Protein AF-A0A0M3JKY6-F1 (afdb_monomer)

InterPro domains:
  IPR032430 Proteasome activator Blm10, middle HEAT repeats region [PF16507] (19-89)

Nearest PDB structures (foldseek):
  7naq-assembly1_c  TM=7.698E-01  e=5.086E-02  Homo sapiens
  4xhw-assembly3_C  TM=2.591E-01  e=4.976E+00  Homo sapiens
  3ga9-assembly1_L  TM=3.800E-01  e=9.127E+00  Bacillus anthracis
  4xht-assembly2_D  TM=2.323E-01  e=4.652E+00  Homo sapiens
  4xht-assembly1_B  TM=2.333E-01  e=7.456E+00  Homo sapiens

Secondary structure (DSSP, 8-state):
-HHHHHHHHHHHHHHHHHHHHS-EE---HHHHHHHTS-TTT--GGGGTT----TTT--PPEE---HHHHHHHHHHIIIIIIHHHHHHT-HHHHHHHHTT-

Sequence (100 aa):
MMMFRFQKVCESLPFVMGNLVCTYVDEDPSKRDKLSLPLTDYLPVRFWAQKVTKHDVQLKWHIPSQDEIDLANELINLFLIKEIEKLNKPQLIKKLVSIL

Organism: Anisakis simplex 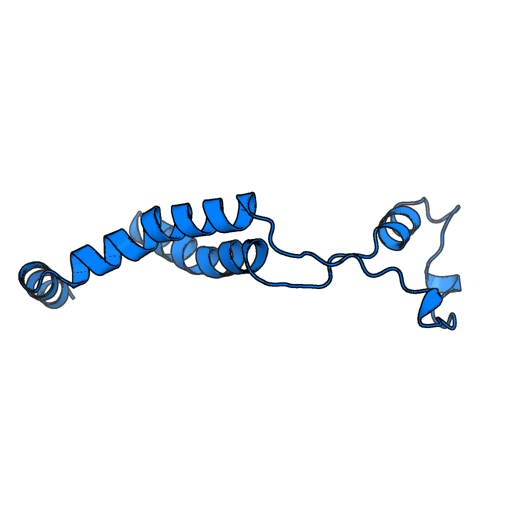(NCBI:txid6269)

Radius of gyration: 22.88 Å; Cα contacts (8 Å, |Δi|>4): 49; chains: 1; bounding box: 36×35×66 Å

Mean predicted aligned error: 9.48 Å

Solvent-accessible surface area (backbone atoms only — not comparable to full-atom values): 6071 Å² total; per-residue (Å²): 118,72,68,65,55,52,53,53,49,62,67,44,46,62,55,56,45,43,74,33,65,44,74,44,77,49,72,43,62,75,56,55,58,49,70,69,42,57,66,92,82,38,55,69,77,83,50,76,81,62,87,76,54,82,86,73,57,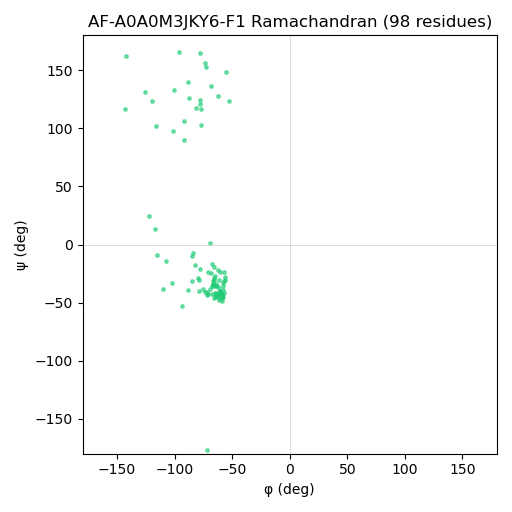66,78,38,68,44,66,59,46,71,70,37,47,52,51,48,51,52,50,40,54,67,60,48,49,55,51,51,59,51,62,73,35,69,79,53,48,61,57,53,65,72,75,107

Structure (mmCIF, N/CA/C/O backbone):
data_AF-A0A0M3JKY6-F1
#
_entry.id   AF-A0A0M3JKY6-F1
#
loop_
_atom_site.group_PDB
_atom_site.id
_atom_site.type_symbol
_atom_site.label_atom_id
_atom_site.label_alt_id
_atom_site.label_comp_id
_atom_site.label_asym_id
_atom_site.label_entity_id
_atom_site.label_seq_id
_atom_site.pdbx_PDB_ins_code
_atom_site.Cartn_x
_atom_site.Cartn_y
_atom_site.Cartn_z
_atom_site.occupancy
_atom_site.B_iso_or_equiv
_atom_site.auth_seq_id
_atom_site.auth_comp_id
_atom_site.auth_asym_id
_atom_site.auth_atom_id
_atom_site.pdbx_PDB_model_num
ATOM 1 N N . MET A 1 1 ? -2.261 -21.770 22.135 1.00 48.41 1 MET A N 1
ATOM 2 C CA . MET A 1 1 ? -2.456 -21.675 20.666 1.00 48.41 1 MET A CA 1
ATOM 3 C C . MET A 1 1 ? -3.147 -20.375 20.222 1.00 48.41 1 MET A C 1
ATOM 5 O O . MET A 1 1 ? -2.692 -19.781 19.257 1.00 48.41 1 MET A O 1
ATOM 9 N N . MET A 1 2 ? -4.184 -19.882 20.919 1.00 51.50 2 MET A N 1
ATOM 10 C CA . MET A 1 2 ? -4.897 -18.631 20.567 1.00 51.50 2 MET A CA 1
ATOM 11 C C . MET A 1 2 ? -4.045 -17.351 20.733 1.00 51.50 2 MET A C 1
ATOM 13 O O . MET A 1 2 ? -4.108 -16.452 19.903 1.00 51.50 2 MET A O 1
ATOM 17 N N . MET A 1 3 ? -3.172 -17.314 21.745 1.00 57.81 3 MET A N 1
ATOM 18 C CA . MET A 1 3 ? -2.290 -16.175 22.048 1.00 57.81 3 MET A CA 1
ATOM 19 C C . MET A 1 3 ? -1.217 -15.920 20.967 1.00 57.81 3 MET A C 1
ATOM 21 O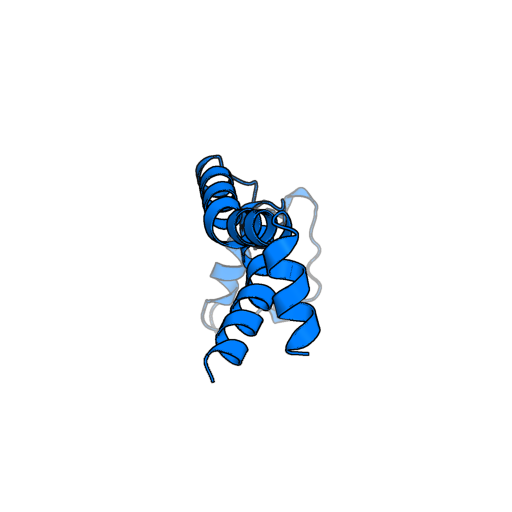 O . MET A 1 3 ? -0.928 -14.776 20.640 1.00 57.81 3 MET A O 1
ATOM 25 N N . PHE A 1 4 ? -0.708 -16.982 20.327 1.00 57.34 4 PHE A N 1
ATOM 26 C CA . PHE A 1 4 ? 0.269 -16.880 19.231 1.00 57.34 4 PHE A CA 1
ATOM 27 C C . PHE A 1 4 ? -0.329 -16.227 17.973 1.00 57.34 4 PHE A C 1
ATOM 29 O O . PHE A 1 4 ? 0.359 -15.527 17.237 1.00 57.34 4 PHE A O 1
ATOM 36 N N . ARG A 1 5 ? -1.635 -16.425 17.736 1.00 65.56 5 ARG A N 1
ATOM 37 C CA . ARG A 1 5 ? -2.348 -15.816 16.603 1.00 65.56 5 ARG A CA 1
ATOM 38 C C . ARG A 1 5 ? -2.555 -14.316 16.807 1.00 65.56 5 ARG A C 1
ATOM 40 O O . ARG A 1 5 ? -2.363 -13.558 15.868 1.00 65.56 5 ARG A O 1
ATOM 47 N N . PHE A 1 6 ? -2.894 -13.892 18.026 1.00 72.88 6 PHE A N 1
ATOM 48 C CA . PHE A 1 6 ? -3.089 -12.474 18.345 1.00 72.88 6 PHE A CA 1
ATOM 49 C C . PHE A 1 6 ? -1.793 -11.669 18.193 1.00 72.88 6 PHE A C 1
ATOM 51 O O . PHE A 1 6 ? -1.793 -10.625 17.549 1.00 72.88 6 PHE A O 1
ATOM 58 N N . GLN A 1 7 ? -0.670 -12.205 18.682 1.00 78.62 7 GLN A N 1
ATOM 59 C CA . GLN A 1 7 ? 0.636 -11.567 18.524 1.00 78.62 7 GLN A CA 1
ATOM 60 C C . GLN A 1 7 ? 0.995 -11.338 17.048 1.00 78.62 7 GLN A C 1
ATOM 62 O O . GLN A 1 7 ? 1.416 -10.246 16.681 1.00 78.62 7 GLN A O 1
ATOM 67 N N . LYS A 1 8 ? 0.775 -12.337 16.184 1.00 80.50 8 LYS A N 1
ATOM 68 C CA . LYS A 1 8 ? 1.052 -12.207 14.746 1.00 80.50 8 LYS A CA 1
ATOM 69 C C . LYS A 1 8 ? 0.192 -11.140 14.070 1.00 80.50 8 LYS A C 1
ATOM 71 O O . LYS A 1 8 ? 0.684 -10.428 13.200 1.00 80.50 8 LYS A O 1
ATOM 76 N N . VAL A 1 9 ? -1.061 -10.986 14.497 1.00 79.00 9 VAL A N 1
ATOM 77 C CA . VAL A 1 9 ? -1.932 -9.906 14.012 1.00 79.00 9 VAL A CA 1
ATOM 78 C C . VAL A 1 9 ? -1.393 -8.541 14.448 1.00 79.00 9 VAL A C 1
ATOM 80 O O . VAL A 1 9 ? -1.265 -7.655 13.606 1.00 79.00 9 VAL A O 1
ATOM 83 N N . CYS A 1 10 ? -0.992 -8.385 15.714 1.00 82.81 10 CYS A N 1
ATOM 84 C CA . CYS A 1 10 ? -0.378 -7.149 16.210 1.00 82.81 10 CYS A CA 1
ATOM 85 C C . CYS A 1 10 ? 0.930 -6.804 15.488 1.00 82.81 10 CYS A C 1
ATOM 87 O O . CYS A 1 10 ? 1.173 -5.636 15.212 1.00 82.81 10 CYS A O 1
ATOM 89 N N . GLU A 1 11 ? 1.746 -7.803 15.148 1.00 87.19 11 GLU A N 1
ATOM 90 C CA . GLU A 1 11 ? 2.962 -7.610 14.349 1.00 87.19 11 GLU A CA 1
ATOM 91 C C . GLU A 1 11 ? 2.638 -7.164 12.914 1.00 87.19 11 GLU A C 1
ATOM 93 O O . GLU A 1 11 ? 3.373 -6.362 12.349 1.00 87.19 11 GLU A O 1
ATOM 98 N N . SER A 1 12 ? 1.534 -7.642 12.328 1.00 89.69 12 SER A N 1
ATOM 99 C CA . SER A 1 12 ? 1.128 -7.296 10.957 1.00 89.69 12 SER A CA 1
ATOM 100 C C . SER A 1 12 ? 0.429 -5.937 10.829 1.00 89.69 12 SER A C 1
ATOM 102 O O . SER A 1 12 ? 0.530 -5.289 9.789 1.00 89.69 12 SER A O 1
ATOM 104 N N . LEU A 1 13 ? -0.266 -5.486 11.878 1.00 89.88 13 LEU A N 1
ATOM 105 C CA . LEU A 1 13 ? -1.110 -4.290 11.839 1.00 89.88 13 LEU A CA 1
ATOM 106 C C . LEU A 1 13 ? -0.336 -3.013 11.454 1.00 89.88 13 LEU A C 1
ATOM 108 O O . LEU A 1 13 ? -0.834 -2.280 10.603 1.00 89.88 13 LEU A O 1
ATOM 112 N N . PRO A 1 14 ? 0.884 -2.752 11.965 1.00 91.00 14 PRO A N 1
ATOM 113 C CA . PRO A 1 14 ? 1.689 -1.614 11.525 1.00 91.00 14 PRO A CA 1
ATOM 114 C C . PRO A 1 14 ? 1.981 -1.609 10.022 1.00 91.00 14 PRO A C 1
ATOM 116 O O . PRO A 1 14 ? 1.996 -0.543 9.416 1.00 91.00 14 PRO A O 1
ATOM 119 N N . PHE A 1 15 ? 2.174 -2.780 9.405 1.00 92.69 15 PHE A N 1
ATOM 120 C CA . PHE A 1 15 ? 2.411 -2.881 7.962 1.00 92.69 15 PHE A CA 1
ATOM 121 C C . PHE A 1 15 ? 1.149 -2.565 7.165 1.00 92.69 15 PHE A C 1
ATOM 123 O O . PHE A 1 15 ? 1.214 -1.845 6.173 1.00 92.69 15 PHE A O 1
ATOM 130 N N . VAL A 1 16 ? -0.004 -3.070 7.611 1.00 93.62 16 VAL A N 1
ATOM 131 C CA . VAL A 1 16 ? -1.297 -2.748 6.991 1.00 93.62 16 VAL A CA 1
ATOM 132 C C . VAL A 1 16 ? -1.565 -1.248 7.086 1.00 93.62 16 VAL A C 1
ATOM 134 O O . VAL A 1 16 ? -1.856 -0.620 6.076 1.00 93.62 16 VAL A O 1
ATOM 137 N N . MET A 1 17 ? -1.383 -0.660 8.271 1.00 94.38 17 MET A N 1
ATOM 138 C CA . MET A 1 17 ? -1.544 0.780 8.474 1.00 94.38 17 MET A CA 1
ATOM 139 C C . MET A 1 17 ? -0.572 1.578 7.603 1.00 94.38 17 MET A C 1
ATOM 141 O O . MET A 1 17 ? -0.992 2.505 6.921 1.00 94.38 17 MET A O 1
ATOM 145 N N . GLY A 1 18 ? 0.704 1.189 7.559 1.00 93.94 18 GLY A N 1
ATOM 146 C CA . GLY A 1 18 ? 1.706 1.844 6.720 1.00 93.94 18 GLY A CA 1
ATOM 147 C C . GLY A 1 18 ? 1.321 1.861 5.239 1.00 93.94 18 GLY A C 1
ATOM 148 O O . GLY A 1 18 ? 1.439 2.897 4.595 1.00 93.94 18 GLY A O 1
ATOM 149 N N . ASN A 1 19 ? 0.784 0.756 4.716 1.00 94.06 19 ASN A N 1
ATOM 150 C CA . ASN A 1 19 ? 0.331 0.689 3.325 1.00 94.06 19 ASN A CA 1
ATOM 151 C C . ASN A 1 19 ? -0.902 1.552 3.027 1.00 94.06 19 ASN A C 1
ATOM 153 O O . ASN A 1 19 ? -1.083 1.914 1.870 1.00 94.06 19 ASN A O 1
ATOM 157 N N . LEU A 1 20 ? -1.733 1.852 4.033 1.00 95.25 20 LEU A N 1
ATOM 158 C CA . LEU A 1 20 ? -2.945 2.664 3.878 1.00 95.25 20 LEU A CA 1
ATOM 159 C C . LEU A 1 20 ? -2.687 4.163 4.052 1.00 95.25 20 LEU A C 1
ATOM 161 O O . LEU A 1 20 ? -3.305 4.966 3.365 1.00 95.25 20 LEU A O 1
ATOM 165 N N . VAL A 1 21 ? -1.834 4.555 5.009 1.00 95.31 21 VAL A N 1
ATO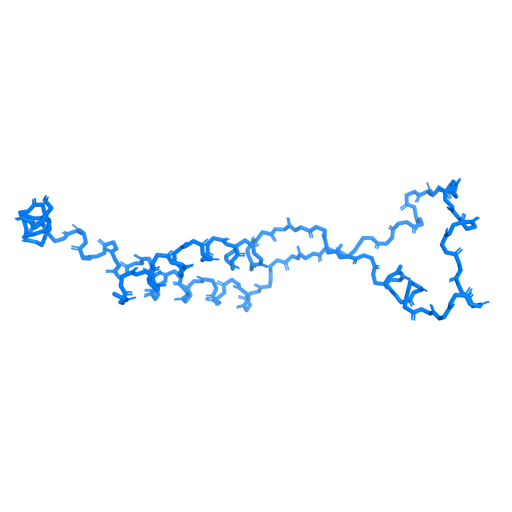M 166 C CA . VAL A 1 21 ? -1.724 5.965 5.434 1.00 95.31 21 VAL A CA 1
ATOM 167 C C . VAL A 1 21 ? -0.376 6.622 5.153 1.00 95.31 21 VAL A C 1
ATOM 169 O O . VAL A 1 21 ? -0.249 7.835 5.324 1.00 95.31 21 VAL A O 1
ATOM 172 N N . CYS A 1 22 ? 0.653 5.881 4.738 1.00 95.38 22 CYS A N 1
ATOM 173 C CA . CYS A 1 22 ? 1.933 6.496 4.389 1.00 95.38 22 CYS A CA 1
ATOM 174 C C . CYS A 1 22 ? 1.961 6.899 2.919 1.00 95.38 22 CYS A C 1
ATOM 176 O O . CYS A 1 22 ? 1.558 6.137 2.057 1.00 95.38 22 CYS A O 1
ATOM 178 N N . THR A 1 23 ? 2.532 8.063 2.607 1.00 94.94 23 THR A N 1
ATOM 179 C CA . THR A 1 23 ? 2.898 8.396 1.226 1.00 94.94 23 THR A CA 1
ATOM 180 C C . THR A 1 23 ? 4.195 7.684 0.858 1.00 94.94 23 THR A C 1
ATOM 182 O O . THR A 1 23 ? 5.214 7.864 1.527 1.00 94.94 23 THR A O 1
ATOM 185 N N . TYR A 1 24 ? 4.175 6.904 -0.217 1.00 92.50 24 TYR A N 1
ATOM 186 C CA . TYR A 1 24 ? 5.355 6.221 -0.742 1.00 92.50 24 TYR A CA 1
ATOM 187 C C . TYR A 1 24 ? 5.347 6.207 -2.270 1.00 92.50 24 TYR A C 1
ATOM 189 O O . TYR A 1 24 ? 4.333 6.450 -2.925 1.00 92.50 24 TYR A O 1
ATOM 197 N N . VAL A 1 25 ? 6.520 5.955 -2.842 1.00 89.88 25 VAL A N 1
ATOM 198 C CA . VAL A 1 25 ? 6.661 5.700 -4.274 1.00 89.88 25 VAL A CA 1
ATOM 199 C C . VAL A 1 25 ? 6.189 4.272 -4.516 1.00 89.88 25 VAL A C 1
ATOM 201 O O . VAL A 1 25 ? 6.767 3.334 -3.969 1.00 89.88 25 VAL A O 1
ATOM 204 N N . ASP A 1 26 ? 5.118 4.128 -5.288 1.00 83.19 26 ASP A N 1
ATOM 205 C CA . ASP A 1 26 ? 4.692 2.839 -5.823 1.00 83.19 26 ASP A CA 1
ATOM 206 C C . ASP A 1 26 ? 5.684 2.416 -6.926 1.00 83.19 26 ASP A C 1
ATOM 208 O O . ASP A 1 26 ? 6.682 3.085 -7.205 1.00 83.19 26 ASP A O 1
ATOM 212 N N . GLU A 1 27 ? 5.448 1.301 -7.592 1.00 74.75 27 GLU A N 1
ATOM 213 C CA . GLU A 1 27 ? 6.293 0.909 -8.715 1.00 74.75 27 GLU A CA 1
ATOM 214 C C . GLU A 1 27 ? 6.037 1.755 -9.974 1.00 74.75 27 GLU A C 1
ATOM 216 O O . GLU A 1 27 ? 4.954 2.297 -10.184 1.00 74.75 27 GLU A O 1
ATOM 221 N N . ASP A 1 28 ? 7.044 1.829 -10.851 1.00 75.31 28 ASP A N 1
ATOM 222 C CA . ASP A 1 28 ? 6.897 2.337 -12.218 1.00 75.31 28 ASP A CA 1
ATOM 223 C C . ASP A 1 28 ? 6.219 1.244 -13.074 1.00 75.31 28 ASP A C 1
ATOM 225 O O . ASP A 1 28 ? 6.883 0.265 -13.451 1.00 75.31 28 ASP A O 1
ATOM 229 N N . PRO A 1 29 ? 4.909 1.360 -13.384 1.00 71.50 29 PRO A N 1
ATOM 230 C CA . PRO A 1 29 ? 4.169 0.305 -14.077 1.00 71.50 29 PRO A CA 1
ATOM 231 C C . PRO A 1 29 ? 4.752 0.013 -15.464 1.00 71.50 29 PRO A C 1
ATOM 233 O O . PRO A 1 29 ? 4.775 -1.137 -15.896 1.00 71.50 29 PRO A O 1
ATOM 236 N N . SER A 1 30 ? 5.342 1.020 -16.119 1.00 73.00 30 SER A N 1
ATOM 237 C CA . SER A 1 30 ? 5.941 0.864 -17.447 1.00 73.00 30 SER A CA 1
ATOM 238 C C . SER A 1 30 ? 7.156 -0.071 -17.444 1.00 73.00 30 SER A C 1
ATOM 240 O O . SER A 1 30 ? 7.443 -0.738 -18.444 1.00 73.00 30 SER A O 1
ATOM 242 N N . LYS A 1 31 ? 7.876 -0.151 -16.318 1.00 76.62 31 LYS A N 1
ATOM 243 C CA . LYS A 1 31 ? 8.985 -1.095 -16.140 1.00 76.62 31 LYS A CA 1
ATOM 244 C C . LYS A 1 31 ? 8.478 -2.494 -15.838 1.00 76.62 31 LYS A C 1
ATOM 246 O O . LYS A 1 31 ? 9.035 -3.444 -16.387 1.00 76.62 31 LYS A O 1
ATOM 251 N N . ARG A 1 32 ? 7.432 -2.627 -15.014 1.00 80.69 32 ARG A N 1
ATOM 252 C CA . ARG A 1 32 ? 6.821 -3.926 -14.691 1.00 80.69 32 ARG A CA 1
ATOM 253 C C . ARG A 1 32 ? 6.331 -4.627 -15.957 1.00 80.69 32 ARG A C 1
ATOM 255 O O . ARG A 1 32 ? 6.648 -5.799 -16.161 1.00 80.69 32 ARG A O 1
ATOM 262 N N . ASP A 1 33 ? 5.642 -3.898 -16.828 1.00 85.12 33 ASP A N 1
ATOM 263 C CA . ASP A 1 33 ? 5.101 -4.456 -18.069 1.00 85.12 33 ASP A CA 1
ATOM 264 C C . ASP A 1 33 ? 6.218 -4.964 -18.984 1.00 85.12 33 ASP A C 1
ATOM 266 O O . ASP A 1 33 ? 6.161 -6.091 -19.471 1.00 85.12 33 ASP A O 1
ATOM 270 N N . LYS A 1 34 ? 7.297 -4.186 -19.143 1.00 85.62 34 LYS A N 1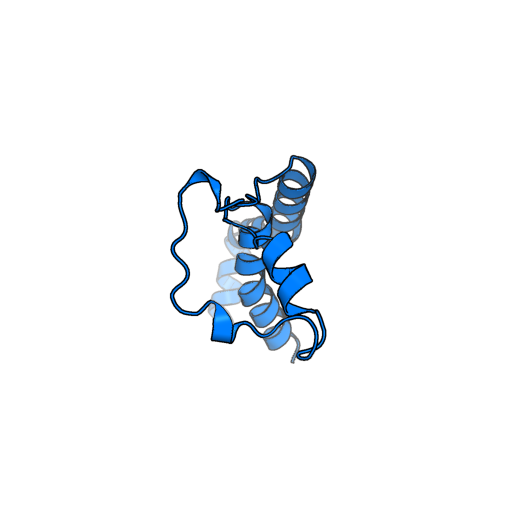
ATOM 271 C CA . LYS A 1 34 ? 8.462 -4.598 -19.943 1.00 85.62 34 LYS A CA 1
ATOM 272 C C . LYS A 1 34 ? 9.174 -5.810 -19.353 1.00 85.62 34 LYS A C 1
ATOM 274 O O . LYS A 1 34 ? 9.541 -6.714 -20.092 1.00 85.62 34 LYS A O 1
ATOM 279 N N . LEU A 1 35 ? 9.355 -5.848 -18.033 1.00 86.44 35 LEU A N 1
ATOM 280 C CA . LEU A 1 35 ? 9.979 -6.978 -17.334 1.00 86.44 35 LEU A CA 1
ATOM 281 C C . LEU A 1 35 ? 9.143 -8.262 -17.401 1.00 86.44 35 LEU A C 1
ATOM 283 O O . LEU A 1 35 ? 9.691 -9.341 -17.194 1.00 86.44 35 LEU A O 1
ATOM 287 N N . SER A 1 36 ? 7.848 -8.146 -17.693 1.00 89.12 36 SER A N 1
ATOM 288 C CA . SER A 1 36 ? 6.937 -9.284 -17.846 1.00 89.12 36 SER A CA 1
ATOM 289 C C . SER A 1 36 ? 6.968 -9.892 -19.254 1.00 89.12 36 SER A C 1
ATOM 291 O O . SER A 1 36 ? 6.387 -10.954 -19.472 1.00 89.12 36 SER A O 1
ATOM 293 N N . LEU A 1 37 ? 7.633 -9.240 -20.216 1.00 91.94 37 LEU A N 1
ATOM 294 C CA . LEU A 1 37 ? 7.775 -9.751 -21.577 1.00 91.94 37 LEU A CA 1
ATOM 295 C C . LEU A 1 37 ? 8.760 -10.935 -21.634 1.00 91.94 37 LEU A C 1
ATOM 297 O O . LEU A 1 37 ? 9.690 -11.013 -20.825 1.00 91.94 37 LEU A O 1
ATOM 301 N N . PRO A 1 38 ? 8.611 -11.845 -22.614 1.00 94.88 38 PRO A N 1
ATOM 302 C CA . PRO A 1 38 ? 9.593 -12.893 -22.866 1.00 94.88 38 PRO A CA 1
ATOM 303 C C . PRO A 1 38 ? 11.002 -12.328 -23.097 1.00 94.88 38 PRO A C 1
ATOM 305 O O . PRO A 1 38 ? 11.171 -11.263 -23.689 1.00 94.88 38 PRO A O 1
ATOM 308 N N . LEU A 1 39 ? 12.037 -13.084 -22.714 1.00 91.00 39 LEU A N 1
ATOM 309 C CA . LEU A 1 39 ? 13.440 -12.659 -22.869 1.00 91.00 39 LEU A CA 1
ATOM 310 C C . LEU A 1 39 ? 13.863 -12.434 -24.331 1.00 91.00 39 LEU A C 1
ATOM 312 O O . LEU A 1 39 ? 14.844 -11.735 -24.588 1.00 91.00 39 LEU A O 1
ATOM 316 N N . THR A 1 40 ? 13.143 -13.035 -25.282 1.00 92.81 40 THR A N 1
ATOM 317 C CA . THR A 1 40 ? 13.314 -12.789 -26.722 1.00 92.81 40 THR A CA 1
ATOM 318 C C . THR A 1 40 ? 12.939 -11.362 -27.106 1.00 92.81 40 THR A C 1
ATOM 320 O O . THR A 1 40 ? 13.547 -10.798 -28.014 1.00 92.81 40 THR A O 1
ATOM 323 N N . ASP A 1 41 ? 11.992 -10.775 -26.377 1.00 91.56 41 ASP A N 1
ATOM 324 C CA . ASP A 1 41 ? 11.359 -9.498 -26.694 1.00 91.56 41 ASP A CA 1
ATOM 325 C C . ASP A 1 41 ? 11.934 -8.379 -25.815 1.00 91.56 41 ASP A C 1
ATOM 327 O O . ASP A 1 41 ? 12.110 -7.247 -26.269 1.00 91.56 41 ASP A O 1
ATOM 331 N N . TYR A 1 42 ? 12.301 -8.700 -24.568 1.00 92.44 42 TYR A N 1
ATOM 332 C CA . TYR A 1 42 ? 12.934 -7.763 -23.649 1.00 92.44 42 TYR A CA 1
ATOM 333 C C . TYR A 1 42 ? 13.994 -8.431 -22.768 1.00 92.44 42 TYR A C 1
ATOM 335 O O . TYR A 1 42 ? 13.702 -9.277 -21.927 1.00 92.44 42 TYR A O 1
ATOM 343 N N . LEU A 1 43 ? 15.249 -7.996 -22.922 1.00 92.19 43 LEU A N 1
ATOM 344 C CA . LEU A 1 43 ? 16.373 -8.459 -22.110 1.00 92.19 43 LEU A CA 1
ATOM 345 C C . LEU A 1 43 ? 16.951 -7.290 -21.288 1.00 92.19 43 LEU A C 1
ATOM 347 O O . LEU A 1 43 ? 17.727 -6.496 -21.834 1.00 92.19 43 LEU A O 1
ATOM 351 N N . PRO A 1 44 ? 16.634 -7.184 -19.981 1.00 89.25 44 PRO A N 1
ATOM 352 C CA . PRO A 1 44 ? 16.991 -6.027 -19.152 1.00 89.25 44 PRO A CA 1
ATOM 353 C C . PRO A 1 44 ? 18.491 -5.727 -19.110 1.00 89.25 44 PRO A C 1
ATOM 355 O O . PRO A 1 44 ? 18.894 -4.568 -19.048 1.00 89.25 44 PRO A O 1
ATOM 358 N N . VAL A 1 45 ? 19.331 -6.766 -19.213 1.00 90.44 45 VAL A N 1
ATOM 359 C CA . VAL A 1 45 ? 20.794 -6.624 -19.169 1.00 90.44 45 VAL A CA 1
ATOM 360 C C . VAL A 1 45 ? 21.338 -5.749 -20.298 1.00 90.44 45 VAL A C 1
ATOM 362 O O . VAL A 1 45 ? 22.393 -5.152 -20.142 1.00 90.44 45 VAL A O 1
ATOM 365 N N . ARG A 1 46 ? 20.624 -5.601 -21.422 1.00 91.19 46 ARG A N 1
ATOM 366 C CA . ARG A 1 46 ? 21.052 -4.713 -22.518 1.00 91.19 46 ARG A CA 1
ATOM 367 C C . ARG A 1 46 ? 21.000 -3.230 -22.133 1.00 91.19 46 ARG A C 1
ATOM 369 O O . ARG A 1 46 ? 21.642 -2.416 -22.786 1.00 91.19 46 ARG A O 1
ATOM 376 N N . PHE A 1 47 ? 20.285 -2.894 -21.061 1.00 88.31 47 PHE A N 1
ATOM 377 C CA . PHE A 1 47 ? 20.026 -1.527 -20.609 1.00 88.31 47 PHE A CA 1
ATOM 378 C C . PHE A 1 47 ? 20.630 -1.228 -19.224 1.00 88.31 47 PHE A C 1
ATOM 380 O O . PHE A 1 47 ? 20.318 -0.205 -18.623 1.00 88.31 47 PHE A O 1
ATOM 387 N N . TRP A 1 48 ? 21.521 -2.089 -18.717 1.00 87.38 48 TRP A N 1
ATOM 388 C CA . TRP A 1 48 ? 22.076 -2.027 -17.353 1.0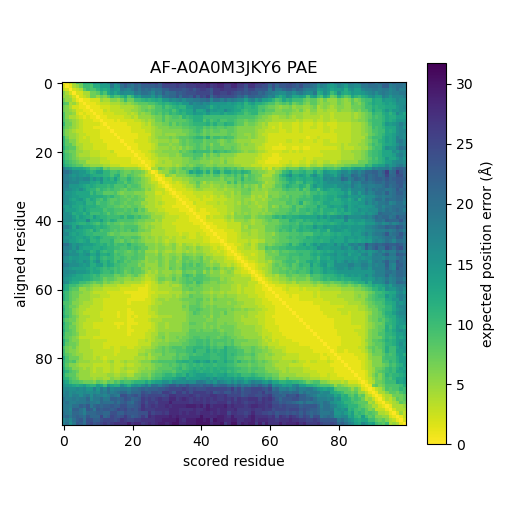0 87.38 48 TRP A CA 1
ATOM 389 C C . TRP A 1 48 ? 22.791 -0.714 -16.982 1.00 87.38 48 TRP A C 1
ATOM 391 O O . TRP A 1 48 ? 22.864 -0.370 -15.807 1.00 87.38 48 TRP A O 1
ATOM 401 N N . ALA A 1 49 ? 23.286 0.032 -17.973 1.00 90.75 49 ALA A N 1
ATOM 402 C CA . ALA A 1 49 ? 23.925 1.339 -17.804 1.00 90.75 49 ALA A CA 1
ATOM 403 C C . ALA A 1 49 ? 23.223 2.447 -18.617 1.00 90.75 49 ALA A C 1
ATOM 405 O O . ALA A 1 49 ? 23.845 3.443 -19.000 1.00 90.75 49 ALA A O 1
ATOM 406 N N . GLN A 1 50 ? 21.936 2.267 -18.934 1.00 87.81 50 GLN A N 1
ATOM 407 C CA . GLN A 1 50 ? 21.164 3.268 -19.666 1.00 87.81 50 GLN A CA 1
ATOM 408 C C . GLN A 1 50 ? 21.077 4.563 -18.848 1.00 87.81 50 GLN A C 1
ATOM 410 O O . GLN A 1 50 ? 20.681 4.557 -17.684 1.00 87.81 50 GLN A O 1
ATOM 415 N N . LYS A 1 51 ? 21.445 5.691 -19.466 1.00 88.50 51 LYS A N 1
ATOM 416 C CA . LYS A 1 51 ? 21.271 7.013 -18.854 1.00 88.50 51 LYS A CA 1
ATOM 417 C C . LYS A 1 51 ? 19.783 7.338 -18.768 1.00 88.50 51 LYS A C 1
ATOM 419 O O . LYS A 1 51 ? 19.056 7.131 -19.736 1.00 88.50 51 LYS A O 1
ATOM 424 N N . VAL A 1 52 ? 19.364 7.872 -17.627 1.00 83.75 52 VAL A N 1
ATOM 425 C CA . VAL A 1 52 ? 17.976 8.252 -17.352 1.00 83.75 52 VAL A CA 1
ATOM 426 C C . VAL A 1 52 ? 17.962 9.711 -16.908 1.00 83.75 52 VAL A C 1
ATOM 428 O O . VAL A 1 52 ? 18.758 10.110 -16.056 1.00 83.75 52 VAL A O 1
ATOM 431 N N . THR A 1 53 ? 17.090 10.520 -17.497 1.00 86.31 53 THR A N 1
ATOM 432 C CA . THR A 1 53 ? 16.836 11.901 -17.076 1.00 86.31 53 THR A CA 1
ATOM 433 C C . THR A 1 53 ? 15.626 11.962 -16.145 1.00 86.31 53 THR A C 1
ATOM 435 O O . THR A 1 53 ? 14.825 11.034 -16.074 1.00 86.31 53 THR A O 1
ATOM 438 N N . LYS A 1 54 ? 15.443 13.084 -15.438 1.00 82.00 54 LYS A N 1
ATOM 439 C CA . LYS A 1 54 ? 14.281 13.282 -14.554 1.00 82.00 54 LYS A CA 1
ATOM 440 C C . LYS A 1 54 ? 12.937 13.123 -15.284 1.00 82.00 54 LYS A C 1
ATOM 442 O O . LYS A 1 54 ? 11.971 12.698 -14.666 1.00 82.00 54 LYS A O 1
ATOM 447 N N . HIS A 1 55 ? 12.884 13.456 -16.574 1.00 82.69 55 HIS A N 1
ATOM 448 C CA . HIS A 1 55 ? 11.669 13.360 -17.387 1.00 82.69 55 HIS A CA 1
ATOM 449 C C . HIS A 1 55 ? 11.366 11.922 -17.829 1.00 82.69 55 HIS A C 1
ATOM 451 O O . HIS A 1 55 ? 10.220 11.612 -18.139 1.00 82.69 55 HIS A O 1
ATOM 457 N N . ASP A 1 56 ? 12.374 11.045 -17.822 1.00 79.25 56 ASP A N 1
ATOM 458 C CA . ASP A 1 56 ? 12.227 9.638 -18.202 1.00 79.25 56 ASP A CA 1
ATOM 459 C C . ASP A 1 56 ? 11.682 8.780 -17.049 1.00 79.25 56 ASP A C 1
ATOM 461 O O . ASP A 1 56 ? 11.222 7.661 -17.272 1.00 79.25 56 ASP A O 1
ATOM 465 N N . VAL A 1 57 ? 11.746 9.281 -15.808 1.00 77.06 57 VAL A N 1
ATOM 466 C CA . VAL A 1 57 ? 11.254 8.569 -14.625 1.00 77.06 57 VAL A CA 1
ATOM 467 C C . VAL A 1 57 ? 9.804 8.958 -14.361 1.00 77.06 57 VAL A C 1
ATOM 469 O O . VAL A 1 57 ? 9.519 10.037 -13.842 1.00 77.06 57 VAL A O 1
ATOM 472 N N . GLN A 1 58 ? 8.886 8.044 -14.660 1.00 80.88 58 GLN A N 1
ATOM 473 C CA . GLN A 1 58 ? 7.478 8.186 -14.304 1.00 80.88 58 GLN A CA 1
ATOM 474 C C . GLN A 1 58 ? 7.230 7.523 -12.948 1.00 80.88 58 GLN A C 1
ATOM 476 O O . GLN A 1 58 ? 6.948 6.332 -12.855 1.00 80.88 58 GLN A O 1
ATOM 481 N N . LEU A 1 59 ? 7.381 8.302 -11.874 1.00 81.94 59 LEU A N 1
ATOM 482 C CA . LEU A 1 59 ? 7.042 7.835 -10.533 1.00 81.94 59 LEU A CA 1
ATOM 483 C C . LEU A 1 59 ? 5.532 7.880 -10.337 1.00 81.94 59 LEU A C 1
ATOM 485 O O . LEU A 1 59 ? 4.920 8.949 -10.399 1.00 81.94 59 LEU A O 1
ATOM 489 N N . LYS A 1 60 ? 4.951 6.723 -10.036 1.00 87.25 60 LYS A N 1
ATOM 490 C CA . LYS A 1 60 ? 3.610 6.648 -9.478 1.00 87.25 60 LYS A CA 1
ATOM 491 C C . LYS A 1 60 ? 3.728 6.767 -7.963 1.00 87.25 60 LYS A C 1
ATOM 493 O O . LYS A 1 60 ? 4.486 6.039 -7.330 1.00 87.25 60 LYS A O 1
ATOM 498 N N . TRP A 1 61 ? 3.003 7.712 -7.387 1.00 90.69 61 TRP A N 1
ATOM 499 C CA . TRP A 1 61 ? 2.968 7.906 -5.944 1.00 90.69 61 TRP A CA 1
ATOM 500 C C . TRP A 1 61 ? 1.697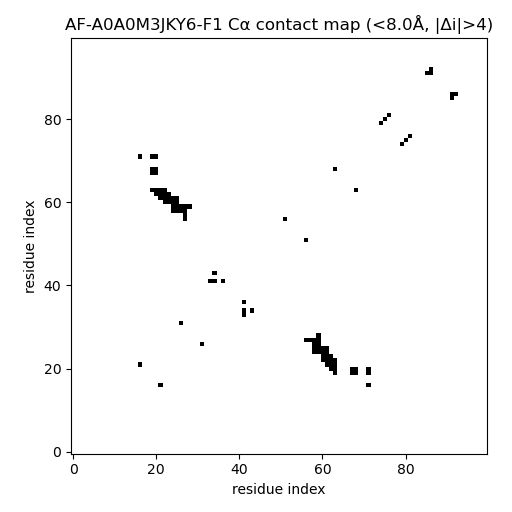 7.285 -5.397 1.00 90.69 61 TRP A C 1
ATOM 502 O O . TRP A 1 61 ? 0.614 7.515 -5.938 1.00 90.69 61 TRP A O 1
ATOM 512 N N . HIS A 1 62 ? 1.832 6.519 -4.324 1.00 93.88 62 HIS A N 1
ATOM 513 C CA . HIS A 1 62 ? 0.702 6.204 -3.478 1.00 93.88 62 HIS A CA 1
ATOM 514 C C . HIS A 1 62 ? 0.483 7.389 -2.532 1.00 93.88 62 HIS A C 1
ATOM 516 O O . HIS A 1 62 ? 1.366 7.755 -1.750 1.00 93.88 62 HIS A O 1
ATOM 522 N N . ILE A 1 63 ? -0.687 8.010 -2.651 1.00 95.12 63 ILE A N 1
ATOM 523 C CA . ILE A 1 63 ? -1.171 9.066 -1.767 1.00 95.12 63 ILE A CA 1
ATOM 524 C C . ILE A 1 63 ? -2.463 8.525 -1.153 1.00 95.12 63 ILE A C 1
ATOM 526 O O . ILE A 1 63 ? -3.355 8.185 -1.933 1.00 95.12 63 ILE A O 1
ATOM 530 N N . PRO A 1 64 ? -2.571 8.456 0.186 1.00 96.75 64 PRO A N 1
ATOM 531 C CA . PRO A 1 64 ? -3.756 7.928 0.848 1.00 96.75 64 PRO A CA 1
ATOM 532 C C . PRO A 1 64 ? -5.031 8.613 0.361 1.00 96.75 64 PRO A C 1
ATOM 534 O O . PRO A 1 64 ? -5.163 9.841 0.420 1.00 96.75 64 PRO A O 1
ATOM 537 N N . SER A 1 65 ? -5.961 7.807 -0.129 1.00 97.00 65 SER A N 1
ATOM 538 C CA . SER A 1 65 ? -7.315 8.233 -0.464 1.00 97.00 65 SER A CA 1
ATOM 539 C C . SER A 1 65 ? -8.177 8.360 0.793 1.00 97.00 65 SER A C 1
ATOM 541 O O . SER A 1 65 ? -7.835 7.848 1.860 1.00 97.00 65 SER A O 1
ATOM 543 N N . GLN A 1 66 ? -9.327 9.030 0.672 1.00 97.56 66 GLN A N 1
ATOM 544 C CA . GLN A 1 66 ? -10.268 9.127 1.789 1.00 97.56 66 GLN A CA 1
ATOM 545 C C . GLN A 1 66 ? -10.755 7.741 2.237 1.00 97.56 66 GLN A C 1
ATOM 547 O O . GLN A 1 66 ? -10.779 7.475 3.432 1.00 97.56 66 GLN A O 1
ATOM 552 N N . ASP A 1 67 ? -11.034 6.838 1.293 1.00 97.81 67 ASP A N 1
ATOM 553 C CA . ASP A 1 67 ? -11.476 5.469 1.586 1.00 97.81 67 ASP A CA 1
ATOM 554 C C . ASP A 1 67 ? -10.424 4.683 2.393 1.00 97.81 67 ASP A C 1
ATOM 556 O O . ASP A 1 67 ? -10.755 3.951 3.326 1.00 97.81 67 ASP A O 1
ATOM 560 N N . GLU A 1 68 ? -9.138 4.852 2.072 1.00 97.06 68 GLU A N 1
ATOM 561 C CA . GLU A 1 68 ? -8.037 4.212 2.806 1.00 97.06 68 GLU A CA 1
ATOM 562 C C . GLU A 1 68 ? -7.866 4.795 4.212 1.00 97.06 68 GLU A C 1
ATOM 564 O O . GLU A 1 68 ? -7.610 4.049 5.161 1.00 97.06 68 GLU A O 1
ATOM 569 N N . ILE A 1 69 ? -8.048 6.110 4.363 1.00 97.50 69 ILE A N 1
ATOM 570 C CA . ILE A 1 69 ? -8.041 6.788 5.666 1.00 97.50 69 ILE A CA 1
ATOM 571 C C . ILE A 1 69 ? -9.213 6.302 6.526 1.00 97.50 69 ILE A C 1
ATOM 573 O O . ILE A 1 69 ? -9.031 6.011 7.712 1.00 97.50 69 ILE A O 1
ATOM 577 N N . ASP A 1 70 ? -10.402 6.184 5.943 1.00 97.81 70 ASP A N 1
ATOM 578 C CA . ASP A 1 70 ? -11.600 5.720 6.638 1.00 97.81 70 ASP A CA 1
ATOM 579 C C . ASP A 1 70 ? -11.423 4.268 7.100 1.00 97.81 70 ASP A C 1
ATOM 581 O O . ASP A 1 70 ? -11.623 3.966 8.281 1.00 97.81 70 ASP A O 1
ATOM 585 N N . LEU A 1 71 ? -10.906 3.395 6.231 1.00 96.94 71 LEU A N 1
ATOM 586 C CA . LEU A 1 71 ? -10.558 2.020 6.592 1.00 96.94 71 LEU A CA 1
ATOM 587 C C . LEU A 1 71 ? -9.499 1.959 7.706 1.00 96.94 71 LEU A C 1
ATOM 589 O O . LEU A 1 71 ? -9.617 1.168 8.645 1.00 96.94 71 LEU A O 1
ATOM 593 N N . ALA A 1 72 ? -8.462 2.795 7.641 1.00 95.94 72 ALA A N 1
ATOM 594 C CA . ALA A 1 72 ? -7.438 2.861 8.681 1.00 95.94 72 ALA A CA 1
ATOM 595 C C . ALA A 1 72 ? -8.039 3.257 10.044 1.00 95.94 72 ALA A C 1
ATOM 597 O O . ALA A 1 72 ? -7.698 2.664 11.075 1.00 95.94 72 ALA A O 1
ATOM 598 N N . ASN A 1 73 ? -8.983 4.202 10.057 1.00 95.50 73 ASN A N 1
ATOM 599 C CA . ASN A 1 73 ? -9.718 4.593 11.260 1.00 95.50 73 ASN A CA 1
ATOM 600 C C . ASN A 1 73 ? -10.588 3.451 11.802 1.00 95.50 73 ASN A C 1
ATOM 602 O O . ASN A 1 73 ? -10.609 3.214 13.015 1.00 95.50 73 ASN A O 1
ATOM 606 N N . GLU A 1 74 ? -11.275 2.709 10.934 1.00 95.38 74 GLU A N 1
ATOM 607 C CA . GLU A 1 74 ? -12.038 1.522 11.335 1.00 95.38 74 GLU A CA 1
ATOM 608 C C . GLU A 1 74 ? -11.143 0.469 11.997 1.00 95.38 74 GLU A C 1
ATOM 610 O O . GLU A 1 74 ? -11.484 -0.050 13.064 1.00 95.38 74 GLU A O 1
ATOM 615 N N . LEU A 1 75 ? -9.967 0.197 11.426 1.00 92.56 75 LEU A N 1
ATOM 616 C CA . LEU A 1 75 ? -9.002 -0.755 11.983 1.00 92.56 75 LEU A CA 1
ATOM 617 C C . LEU A 1 75 ? -8.468 -0.301 13.348 1.00 92.56 75 LEU A C 1
ATOM 619 O O . LEU A 1 75 ? -8.387 -1.112 14.278 1.00 92.56 75 LEU A O 1
ATOM 623 N N . ILE A 1 76 ? -8.159 0.989 13.509 1.00 92.31 76 ILE A N 1
ATOM 624 C CA . ILE A 1 76 ? -7.760 1.569 14.801 1.00 92.31 76 ILE A CA 1
ATOM 625 C C . ILE A 1 76 ? -8.869 1.374 15.840 1.00 92.31 76 ILE A C 1
ATOM 627 O O . ILE A 1 76 ? -8.606 0.885 16.943 1.00 92.31 76 ILE A O 1
ATOM 631 N N . ASN A 1 77 ? -10.113 1.704 15.494 1.00 91.75 77 ASN A N 1
ATOM 632 C CA . ASN A 1 77 ? -11.253 1.545 16.394 1.00 91.75 77 ASN A CA 1
ATOM 633 C C . ASN A 1 77 ? -11.509 0.073 16.743 1.00 91.75 77 ASN A C 1
ATOM 635 O O . ASN A 1 77 ? -11.869 -0.251 17.877 1.00 91.75 77 ASN A O 1
ATOM 639 N N . LEU A 1 78 ? -11.296 -0.833 15.790 1.00 89.38 78 LEU A N 1
ATOM 640 C CA . LEU A 1 78 ? -11.523 -2.260 15.969 1.00 89.38 78 LEU A CA 1
ATOM 641 C C . LEU A 1 78 ? -10.481 -2.915 16.880 1.00 89.38 78 LEU A C 1
ATOM 643 O O . LEU A 1 78 ? -10.860 -3.732 17.724 1.00 89.38 78 LEU A O 1
ATOM 647 N N . PHE A 1 79 ? -9.201 -2.578 16.712 1.00 86.38 79 PHE A N 1
ATOM 648 C CA . PHE A 1 79 ? -8.094 -3.293 17.353 1.00 86.38 79 PHE A CA 1
ATOM 649 C C . PHE A 1 79 ? -7.385 -2.504 18.451 1.00 86.38 79 PHE A C 1
ATOM 651 O O . PHE A 1 79 ? -6.999 -3.096 19.454 1.00 86.38 79 PHE A O 1
ATOM 658 N N . LEU A 1 80 ? -7.200 -1.193 18.290 1.00 86.25 80 LEU A N 1
ATOM 659 C CA . LEU A 1 80 ? -6.394 -0.393 19.213 1.00 86.25 80 LEU A CA 1
ATOM 660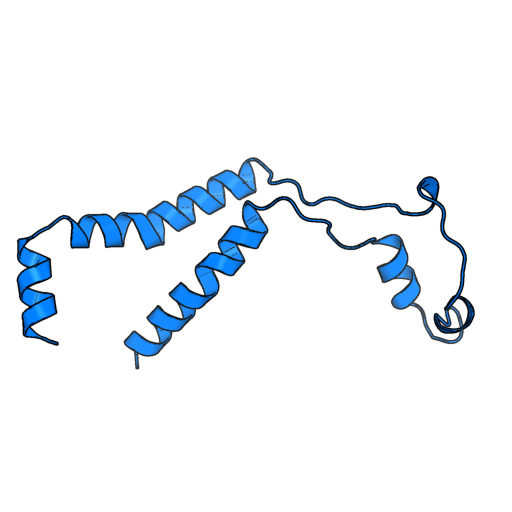 C C . LEU A 1 80 ? -7.253 0.247 20.306 1.00 86.25 80 LEU A C 1
ATOM 662 O O . LEU A 1 80 ? -6.979 0.053 21.490 1.00 86.25 80 LEU A O 1
ATOM 666 N N . ILE A 1 81 ? -8.316 0.963 19.929 1.00 90.00 81 ILE A N 1
ATOM 667 C CA . ILE A 1 81 ? -9.154 1.700 20.890 1.00 90.00 81 ILE A CA 1
ATOM 668 C C . ILE A 1 81 ? -9.790 0.752 21.907 1.00 90.00 81 ILE A C 1
ATOM 670 O O . ILE A 1 81 ? -9.729 1.012 23.108 1.00 90.00 81 ILE A O 1
ATOM 674 N N . LYS A 1 82 ? -10.292 -0.407 21.462 1.00 85.12 82 LYS A N 1
ATOM 675 C CA . LYS A 1 82 ? -10.860 -1.424 22.363 1.00 85.12 82 LYS A CA 1
ATOM 676 C C . LYS A 1 82 ? -9.871 -1.913 23.420 1.00 85.12 82 LYS A C 1
ATOM 678 O O . LYS A 1 82 ? -10.272 -2.161 24.556 1.00 85.12 82 LYS A O 1
ATOM 683 N N . GLU A 1 83 ? -8.599 -2.086 23.069 1.00 85.00 83 GLU A N 1
ATOM 684 C CA . GLU A 1 83 ? -7.581 -2.525 24.028 1.00 85.00 83 GLU A CA 1
ATOM 685 C C . GLU A 1 83 ? -7.172 -1.383 24.967 1.00 85.00 83 GLU A C 1
ATOM 687 O O . GLU A 1 83 ? -7.064 -1.600 26.175 1.00 85.00 83 GLU A O 1
ATOM 692 N N . ILE A 1 84 ? -7.062 -0.148 24.463 1.00 87.38 84 ILE A N 1
ATOM 693 C CA . ILE A 1 84 ? -6.822 1.045 25.293 1.00 87.38 84 ILE A CA 1
ATOM 694 C C . ILE A 1 84 ? -7.935 1.218 26.338 1.00 87.38 84 ILE A C 1
ATOM 696 O O . ILE A 1 84 ? -7.654 1.434 27.517 1.00 87.38 84 ILE A O 1
ATOM 700 N N . GLU A 1 85 ? -9.201 1.064 25.954 1.00 87.88 85 GLU A N 1
ATOM 701 C CA . GLU A 1 85 ? -10.339 1.159 26.877 1.00 87.88 85 GLU A CA 1
ATOM 702 C C . GLU A 1 85 ? -10.335 0.071 27.960 1.00 87.88 85 GLU A C 1
ATOM 704 O O . GLU A 1 85 ? -10.756 0.319 29.094 1.00 87.88 85 GLU A O 1
ATOM 709 N N . LYS A 1 86 ? -9.863 -1.142 27.640 1.00 83.25 86 LYS A N 1
ATOM 710 C CA . LYS A 1 86 ? -9.675 -2.209 28.638 1.00 83.25 86 LYS A CA 1
ATOM 711 C C . LYS A 1 86 ? -8.565 -1.854 29.620 1.00 83.25 86 LYS A C 1
ATOM 713 O O . LYS A 1 86 ? -8.740 -2.068 30.819 1.00 83.25 86 LYS A O 1
ATOM 718 N N . LEU A 1 87 ? -7.455 -1.307 29.125 1.00 82.69 87 LEU A N 1
ATOM 719 C CA . LEU A 1 87 ? -6.330 -0.873 29.954 1.00 82.69 87 LEU A CA 1
ATOM 720 C C . LEU A 1 87 ? -6.716 0.307 30.855 1.00 82.69 87 LEU A C 1
ATOM 722 O O . LEU A 1 87 ? -6.334 0.332 32.018 1.00 82.69 87 LEU A O 1
ATOM 726 N N . ASN A 1 88 ? -7.570 1.220 30.394 1.00 82.50 88 ASN A N 1
ATOM 727 C CA . ASN A 1 88 ? -8.058 2.348 31.197 1.00 82.50 88 ASN A CA 1
ATOM 728 C C . ASN A 1 88 ? -9.008 1.954 32.349 1.00 82.50 88 ASN A C 1
ATOM 730 O O . ASN A 1 88 ? -9.478 2.823 33.083 1.00 82.50 88 ASN A O 1
ATOM 734 N N . LYS A 1 89 ? -9.288 0.658 32.555 1.00 81.12 89 LYS A N 1
ATOM 735 C CA . LYS A 1 89 ? -10.056 0.143 33.699 1.00 81.12 89 LYS A CA 1
ATOM 736 C C . LYS A 1 89 ? -9.093 -0.437 34.749 1.00 81.12 89 LYS A C 1
ATOM 738 O O . LYS A 1 89 ? -8.712 -1.606 34.636 1.00 81.12 89 LYS A O 1
ATOM 743 N N . PRO A 1 90 ? -8.725 0.317 35.806 1.00 67.56 90 PRO A N 1
ATOM 744 C CA . PRO A 1 90 ? -7.690 -0.081 36.773 1.00 67.56 90 PRO A CA 1
ATOM 745 C C . PRO A 1 90 ? -7.941 -1.436 37.458 1.00 67.56 90 PRO A C 1
ATOM 747 O O . PRO A 1 90 ? -7.003 -2.150 37.814 1.00 67.56 90 PRO A O 1
ATOM 750 N N . GLN A 1 91 ? -9.204 -1.834 37.599 1.00 67.44 91 GLN A N 1
ATOM 751 C CA . GLN A 1 91 ? -9.621 -3.135 38.125 1.00 67.44 91 GLN A CA 1
ATOM 752 C C . GLN A 1 91 ? -9.208 -4.336 37.252 1.00 67.44 91 GLN A C 1
ATOM 754 O O . GLN A 1 91 ? -9.023 -5.430 37.781 1.00 67.44 91 GLN A O 1
ATOM 759 N N . LEU A 1 92 ? -9.034 -4.156 35.939 1.00 59.50 92 LEU A N 1
ATOM 760 C CA . LEU A 1 92 ? -8.606 -5.220 35.021 1.00 59.50 92 LEU A CA 1
ATOM 761 C C . LEU A 1 92 ? -7.080 -5.366 34.981 1.00 59.50 92 LEU A C 1
ATOM 763 O O . LEU A 1 92 ? -6.582 -6.485 34.865 1.00 59.50 92 LEU A O 1
ATOM 767 N N . ILE A 1 93 ? -6.340 -4.268 35.173 1.00 58.62 93 ILE A N 1
ATOM 768 C CA . ILE A 1 93 ? -4.870 -4.280 35.241 1.00 58.62 93 ILE A CA 1
ATOM 769 C C . ILE A 1 93 ? -4.386 -5.124 36.429 1.00 58.62 93 ILE A C 1
ATOM 771 O O . ILE A 1 93 ? -3.498 -5.959 36.268 1.00 58.62 93 ILE A O 1
ATOM 775 N N . LYS A 1 94 ? -5.012 -4.982 37.607 1.00 58.25 94 LYS A N 1
ATOM 776 C CA . LYS A 1 94 ? -4.648 -5.767 38.804 1.00 58.25 94 LYS A CA 1
ATOM 777 C C . LYS A 1 94 ? -4.759 -7.282 38.592 1.00 58.25 94 LYS A C 1
ATOM 779 O O . LYS A 1 94 ? -3.965 -8.027 39.150 1.00 58.25 94 LYS A O 1
ATOM 784 N N . LYS A 1 95 ? -5.719 -7.727 37.774 1.00 53.69 95 LYS A N 1
ATOM 785 C CA . LYS A 1 95 ? -5.941 -9.145 37.453 1.00 53.69 95 LYS A CA 1
ATOM 786 C C . LYS A 1 95 ? -4.955 -9.677 36.406 1.00 53.69 95 LYS A C 1
ATOM 788 O O . LYS A 1 95 ? -4.628 -10.855 36.430 1.00 53.69 95 LYS A O 1
ATOM 793 N N . LEU A 1 96 ? -4.484 -8.827 35.493 1.00 53.25 96 LEU A N 1
ATOM 794 C CA . LEU A 1 96 ? -3.475 -9.188 34.489 1.00 53.25 96 LEU A CA 1
ATOM 795 C C . LEU A 1 96 ? -2.081 -9.333 35.110 1.00 53.25 96 LEU A C 1
ATOM 797 O O . LEU A 1 96 ? -1.375 -10.283 34.795 1.00 53.25 96 LEU A O 1
ATOM 801 N N . VAL A 1 97 ? -1.721 -8.441 36.037 1.00 54.12 97 VAL A N 1
ATOM 802 C CA . VAL A 1 97 ? -0.438 -8.493 36.762 1.00 54.12 97 VAL A CA 1
ATOM 803 C C . VAL A 1 97 ? -0.386 -9.646 37.771 1.00 54.12 97 VAL A C 1
ATOM 805 O O . VAL A 1 97 ? 0.694 -10.106 38.092 1.00 54.12 97 VAL A O 1
ATOM 808 N N . SER A 1 98 ? -1.527 -10.147 38.258 1.00 46.84 98 SER A N 1
ATOM 809 C CA . SER A 1 98 ? -1.561 -11.303 39.170 1.00 46.84 98 SER A CA 1
ATOM 810 C C . SER A 1 98 ? -1.525 -12.669 38.470 1.00 46.84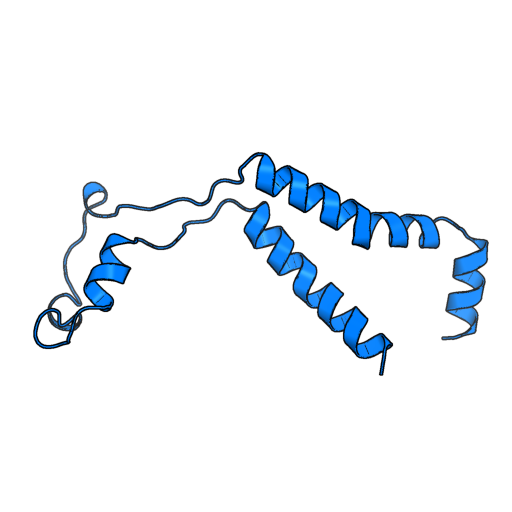 98 SER A C 1
ATOM 812 O O . SER A 1 98 ? -1.543 -13.690 39.151 1.00 46.84 98 SER A O 1
ATOM 814 N N . ILE A 1 99 ? -1.616 -12.701 37.136 1.00 48.22 99 ILE A N 1
ATOM 815 C CA . ILE A 1 99 ? -1.609 -13.929 36.315 1.00 48.22 99 ILE A CA 1
ATOM 816 C C . ILE A 1 99 ? -0.276 -14.074 35.549 1.00 48.22 99 ILE A C 1
ATOM 818 O O . ILE A 1 99 ? 0.020 -15.156 35.041 1.00 48.22 99 ILE A O 1
ATOM 822 N N . LEU A 1 100 ? 0.524 -13.004 35.490 1.00 43.25 100 LEU A N 1
ATOM 823 C CA . LEU A 1 100 ? 1.936 -13.016 35.098 1.00 43.25 100 LEU A CA 1
ATOM 824 C C . LEU A 1 100 ? 2.814 -13.253 36.331 1.00 43.25 100 LEU A C 1
ATOM 826 O O . LEU A 1 100 ? 3.849 -13.933 36.165 1.00 43.25 100 LEU A O 1
#

pLDDT: mean 83.06, std 13.67, range [43.25, 97.81]

Foldseek 3Di:
DVVVVVVVCVVCLVVLLCLQAPKDFDDDVVVVVLVPDPCVRHPCVVCPPPDDDPVNDDTDIDHHDPVSVVVSVVVCVVPPVVVVVQVVPVVNVVVVVVVD